Protein AF-A0AAQ3UV92-F1 (afdb_monomer_lite)

Organism: NCBI:txid547442

Structure (mmCIF, N/CA/C/O backbone):
data_AF-A0AAQ3UV92-F1
#
_entry.id   AF-A0AAQ3UV92-F1
#
loop_
_atom_site.group_PDB
_atom_site.id
_atom_site.type_symbol
_atom_site.label_atom_id
_atom_site.label_alt_id
_atom_site.label_comp_id
_atom_site.label_asym_id
_atom_site.label_entity_id
_atom_site.label_seq_id
_atom_site.pdbx_PDB_ins_code
_atom_site.Cartn_x
_atom_site.Cartn_y
_atom_site.Cartn_z
_atom_site.occupancy
_atom_site.B_iso_or_equiv
_atom_site.auth_seq_id
_atom_site.auth_comp_id
_atom_site.auth_asym_id
_atom_site.auth_atom_id
_atom_site.pdbx_PDB_model_num
ATOM 1 N N . MET A 1 1 ? -1.698 12.043 -6.250 1.00 50.97 1 MET A N 1
ATOM 2 C CA . MET A 1 1 ? -2.722 10.976 -6.243 1.00 50.97 1 MET A CA 1
ATOM 3 C C . MET A 1 1 ? -3.017 10.601 -4.800 1.00 50.97 1 MET A C 1
ATOM 5 O O . MET A 1 1 ? -2.068 10.349 -4.068 1.00 50.97 1 MET A O 1
ATOM 9 N N . LEU A 1 2 ? -4.287 10.640 -4.392 1.00 57.59 2 LEU A N 1
ATOM 10 C CA . LEU A 1 2 ? -4.750 10.164 -3.087 1.00 57.59 2 LEU A CA 1
ATOM 11 C C . LEU A 1 2 ? -5.128 8.688 -3.252 1.00 57.59 2 LEU A C 1
ATOM 13 O O . LEU A 1 2 ? -5.963 8.382 -4.099 1.00 57.59 2 LEU A O 1
ATOM 17 N N . ILE A 1 3 ? -4.496 7.783 -2.506 1.00 70.75 3 ILE A N 1
ATOM 18 C CA . ILE A 1 3 ? -4.897 6.368 -2.480 1.00 70.75 3 ILE A CA 1
ATOM 19 C C . ILE A 1 3 ? -5.660 6.127 -1.191 1.00 70.75 3 ILE A C 1
ATOM 21 O O . ILE A 1 3 ? -5.178 6.476 -0.114 1.00 70.75 3 ILE A O 1
ATOM 25 N N . ALA A 1 4 ? -6.848 5.547 -1.322 1.00 75.19 4 ALA A N 1
ATOM 26 C CA . ALA A 1 4 ? -7.747 5.284 -0.217 1.00 75.19 4 ALA A CA 1
ATOM 27 C C . ALA A 1 4 ? -7.966 3.777 -0.051 1.00 75.19 4 ALA A C 1
ATOM 29 O O . ALA A 1 4 ? -8.034 3.038 -1.035 1.00 75.19 4 ALA A O 1
ATOM 30 N N . ARG A 1 5 ? -8.072 3.315 1.193 1.00 76.88 5 ARG A N 1
ATOM 31 C CA . ARG A 1 5 ? -8.326 1.912 1.514 1.00 76.88 5 ARG A CA 1
ATOM 32 C C . ARG A 1 5 ? -9.240 1.787 2.715 1.00 76.88 5 ARG A C 1
ATOM 34 O O . ARG A 1 5 ? -9.032 2.456 3.721 1.00 76.88 5 ARG A O 1
ATOM 41 N N . THR A 1 6 ? -10.209 0.886 2.629 1.00 74.50 6 THR A N 1
ATOM 42 C CA . THR A 1 6 ? -11.030 0.503 3.772 1.00 74.50 6 THR A CA 1
ATOM 43 C C . THR A 1 6 ? -10.419 -0.701 4.488 1.00 74.50 6 THR A C 1
ATOM 45 O O . THR A 1 6 ? -10.015 -1.679 3.860 1.00 74.50 6 THR A O 1
ATOM 48 N N . THR A 1 7 ? -10.317 -0.632 5.813 1.00 71.31 7 THR A N 1
ATOM 49 C CA . THR A 1 7 ? -9.932 -1.768 6.662 1.00 71.31 7 THR A CA 1
ATOM 50 C C . THR A 1 7 ? -10.693 -1.687 7.980 1.00 71.31 7 THR A C 1
ATOM 52 O O . THR A 1 7 ? -10.809 -0.607 8.559 1.00 71.31 7 THR A O 1
ATOM 55 N N . ASN A 1 8 ? -11.274 -2.803 8.430 1.00 69.69 8 ASN A N 1
ATOM 56 C CA . ASN A 1 8 ? -12.077 -2.881 9.661 1.00 69.69 8 ASN A CA 1
ATOM 57 C C . ASN A 1 8 ? -13.146 -1.770 9.788 1.00 69.69 8 ASN A C 1
ATOM 59 O O . ASN A 1 8 ? -13.290 -1.155 10.843 1.00 69.69 8 ASN A O 1
ATOM 63 N N . GLY A 1 9 ? -13.854 -1.467 8.694 1.00 71.31 9 GLY A N 1
ATOM 64 C CA . GLY A 1 9 ? -14.919 -0.452 8.664 1.00 71.31 9 GLY A CA 1
ATOM 65 C C . GLY A 1 9 ? -14.446 1.007 8.678 1.00 71.31 9 GLY A C 1
ATOM 66 O O . GLY A 1 9 ? -15.276 1.906 8.738 1.00 71.31 9 GLY A O 1
ATOM 67 N N . ARG A 1 10 ? -13.136 1.264 8.600 1.00 77.94 10 ARG A N 1
ATOM 68 C CA . ARG A 1 10 ? -12.547 2.612 8.569 1.00 77.94 10 ARG A CA 1
ATOM 69 C C . ARG A 1 10 ? -11.877 2.885 7.236 1.00 77.94 10 ARG A C 1
ATOM 71 O O . ARG A 1 10 ? -11.305 1.973 6.639 1.00 77.94 10 ARG A O 1
ATOM 78 N N . LEU A 1 11 ? -11.926 4.137 6.789 1.00 86.25 11 LEU A N 1
ATOM 79 C CA . LEU A 1 11 ? -11.273 4.584 5.564 1.00 86.25 11 LEU A CA 1
ATOM 80 C C . LEU A 1 11 ? -9.924 5.217 5.907 1.00 86.25 11 LEU A C 1
ATOM 82 O O . LEU A 1 11 ? -9.843 6.091 6.757 1.00 86.25 11 LEU A O 1
ATOM 86 N N . TYR A 1 12 ? -8.869 4.797 5.228 1.00 87.69 12 TYR A N 1
ATOM 87 C CA . TYR A 1 12 ? -7.531 5.359 5.361 1.00 87.69 12 TYR A CA 1
ATOM 88 C C . TYR A 1 12 ? -7.115 5.958 4.028 1.00 87.69 12 TYR A C 1
ATOM 90 O O . TYR A 1 12 ? -7.346 5.347 2.985 1.00 87.69 12 TYR A O 1
ATOM 98 N N . THR A 1 13 ? -6.491 7.129 4.049 1.00 88.38 13 THR A N 1
ATOM 99 C CA . THR A 1 13 ? -5.980 7.810 2.857 1.00 88.38 13 THR A CA 1
ATOM 100 C C . THR A 1 13 ? -4.505 8.123 3.028 1.00 88.38 13 THR A C 1
ATOM 102 O O . THR A 1 13 ? -4.055 8.438 4.124 1.00 88.38 13 THR A O 1
ATOM 105 N N . VAL A 1 14 ? -3.740 8.050 1.940 1.00 84.75 14 VAL A N 1
ATOM 106 C CA . VAL A 1 14 ? -2.357 8.539 1.897 1.00 84.75 14 VAL A CA 1
ATOM 107 C C . VAL A 1 14 ? -2.236 9.664 0.878 1.00 84.75 14 VAL A C 1
ATOM 109 O O . VAL A 1 14 ? -2.671 9.536 -0.271 1.00 84.75 14 VAL A O 1
ATOM 112 N N . THR A 1 15 ? -1.650 10.782 1.300 1.00 80.94 15 THR A N 1
ATOM 113 C CA . THR A 1 15 ? -1.414 11.947 0.441 1.00 80.94 15 THR A CA 1
ATOM 114 C C . THR A 1 15 ? -0.121 11.811 -0.367 1.00 80.94 15 THR A C 1
ATOM 116 O O . THR A 1 15 ? 0.740 10.961 -0.111 1.00 80.94 15 THR A O 1
ATOM 119 N N . LEU A 1 16 ? 0.072 12.711 -1.337 1.00 71.69 16 LEU A N 1
ATOM 120 C CA . LEU A 1 16 ? 1.323 12.796 -2.099 1.00 71.69 16 LEU A CA 1
ATOM 121 C C . LEU A 1 16 ? 2.521 13.205 -1.225 1.00 71.69 16 LEU A C 1
ATOM 123 O O . LEU A 1 16 ? 3.667 12.981 -1.605 1.00 71.69 16 LEU A O 1
ATOM 127 N N . GLN A 1 17 ? 2.294 13.770 -0.047 1.00 76.44 17 GLN A N 1
ATOM 128 C CA . GLN A 1 17 ? 3.349 14.110 0.901 1.00 76.44 17 GLN A CA 1
ATOM 129 C C . GLN A 1 17 ? 3.671 12.938 1.841 1.00 76.44 17 GLN A C 1
ATOM 131 O O . GLN A 1 17 ? 4.719 12.945 2.480 1.00 76.44 17 GLN A O 1
ATOM 136 N N . GLY A 1 18 ? 2.847 11.882 1.842 1.00 77.50 18 GLY A N 1
ATOM 137 C CA . GLY A 1 18 ? 2.989 10.734 2.740 1.00 77.50 18 GLY A CA 1
ATOM 138 C C . GLY A 1 18 ? 2.282 10.916 4.077 1.00 77.50 18 GLY A C 1
ATOM 139 O O . GLY A 1 18 ? 2.552 10.157 5.002 1.00 77.50 18 GLY A O 1
ATOM 140 N N . VAL A 1 19 ? 1.386 11.902 4.168 1.00 85.00 19 VAL A N 1
ATOM 141 C CA . VAL A 1 19 ? 0.488 12.033 5.313 1.00 85.00 19 VAL A CA 1
ATOM 142 C C . VAL A 1 19 ? -0.555 10.934 5.206 1.00 85.00 19 VAL A C 1
ATOM 144 O O . VAL A 1 19 ? -1.199 10.807 4.160 1.00 85.00 19 VAL A O 1
ATOM 147 N N . VAL A 1 20 ? -0.700 10.145 6.264 1.00 87.25 20 VAL A N 1
ATOM 148 C CA . VAL A 1 20 ? -1.737 9.125 6.363 1.00 87.25 20 VAL A CA 1
ATOM 149 C C . VAL A 1 20 ? -2.825 9.617 7.294 1.00 87.25 20 VAL A C 1
ATOM 151 O O . VAL A 1 20 ? -2.571 9.938 8.457 1.00 87.25 20 VAL A O 1
ATOM 154 N N . GLU A 1 21 ? -4.039 9.658 6.767 1.00 89.25 21 GLU A N 1
ATOM 155 C CA . GLU A 1 21 ? -5.226 10.092 7.486 1.00 89.25 21 GLU A CA 1
ATOM 156 C C . GLU A 1 21 ? -6.173 8.906 7.642 1.00 89.25 21 GLU A C 1
ATOM 158 O O . GLU A 1 21 ? -6.373 8.116 6.716 1.00 89.25 21 GLU A O 1
ATOM 163 N N . LYS A 1 22 ? -6.783 8.795 8.813 1.00 89.25 22 LYS A N 1
ATOM 164 C CA . LYS A 1 22 ? -7.889 7.885 9.085 1.00 89.25 22 LYS A CA 1
ATOM 165 C C . LYS A 1 22 ? -9.163 8.696 9.153 1.00 89.25 22 LYS A C 1
ATOM 167 O O . LYS A 1 22 ? -9.237 9.691 9.864 1.00 89.25 22 LYS A O 1
ATOM 172 N N . TRP A 1 23 ? -10.155 8.242 8.416 1.00 87.19 23 TRP A N 1
ATOM 173 C CA . TRP A 1 23 ? -11.446 8.872 8.262 1.00 87.19 23 TRP A CA 1
ATOM 174 C C . TRP A 1 23 ? -12.506 8.023 8.950 1.00 87.19 23 TRP A C 1
ATOM 176 O O . TRP A 1 23 ? -12.632 6.821 8.685 1.00 87.19 23 TRP A O 1
ATOM 186 N N . ASP A 1 24 ? -13.280 8.672 9.809 1.00 84.75 24 ASP A N 1
ATOM 187 C CA . ASP A 1 24 ? -14.545 8.152 10.303 1.00 84.75 24 ASP A CA 1
ATOM 188 C C . ASP A 1 24 ? -15.669 8.816 9.511 1.00 84.75 24 ASP A C 1
ATOM 190 O O . ASP A 1 24 ? -15.894 10.023 9.609 1.00 84.75 24 ASP A O 1
ATOM 194 N N . LEU A 1 25 ? -16.340 8.019 8.682 1.00 83.06 25 LEU A N 1
ATOM 195 C CA . LEU A 1 25 ? -17.437 8.474 7.831 1.00 83.06 25 LEU A CA 1
ATOM 196 C C . LEU A 1 25 ? -18.812 8.293 8.492 1.00 83.06 25 LEU A C 1
ATOM 198 O O . LEU A 1 25 ? -19.798 8.784 7.953 1.00 83.06 25 LEU A O 1
ATOM 202 N N . GLY A 1 26 ? -18.891 7.560 9.609 1.00 78.12 26 GLY A N 1
ATOM 203 C CA . GLY A 1 26 ? -20.149 7.150 10.243 1.00 78.12 26 GLY A CA 1
ATOM 204 C C . GLY A 1 26 ? -20.571 8.010 11.434 1.00 78.12 26 GLY A C 1
ATOM 205 O O . GLY A 1 26 ? -21.606 7.741 12.040 1.00 78.12 26 GLY A O 1
ATOM 206 N N . GLY A 1 27 ? -19.778 9.020 11.796 1.00 74.31 27 GLY A N 1
ATOM 207 C CA . GLY A 1 27 ? -20.057 9.893 12.930 1.00 74.31 27 GLY A CA 1
ATOM 208 C C . GLY A 1 27 ? -21.354 10.694 12.768 1.00 74.31 27 GLY A C 1
ATOM 209 O O . GLY A 1 27 ? -21.652 11.218 11.697 1.00 74.31 27 GLY A O 1
ATOM 210 N N . LEU A 1 28 ? -22.094 10.863 13.870 1.00 76.94 28 LEU A N 1
ATOM 211 C CA . LEU A 1 28 ? -23.327 11.671 13.926 1.00 76.94 28 LEU A CA 1
ATOM 212 C C . LEU A 1 28 ? -23.114 13.135 13.496 1.00 76.94 28 LEU A C 1
ATOM 214 O O . LEU A 1 28 ? -24.050 13.791 13.054 1.00 76.94 28 LEU A O 1
ATOM 218 N N . ASN A 1 29 ? -21.875 13.625 13.595 1.00 84.19 29 ASN A N 1
ATOM 219 C CA . ASN A 1 29 ? -21.475 14.987 13.238 1.00 84.19 29 ASN A CA 1
ATOM 220 C C . ASN A 1 29 ? -20.877 15.089 11.819 1.00 84.19 29 ASN A C 1
ATOM 222 O O . ASN A 1 29 ? -20.228 16.083 11.495 1.00 84.19 29 ASN A O 1
ATOM 226 N N . GLY A 1 30 ? -21.070 14.068 10.979 1.00 80.94 30 GLY A N 1
ATOM 227 C CA . GLY A 1 30 ? -20.490 13.984 9.641 1.00 80.94 30 GLY A CA 1
ATOM 228 C C . GLY A 1 30 ? -19.057 13.430 9.623 1.00 80.94 30 GLY A C 1
ATOM 229 O O . GLY A 1 30 ? -18.539 12.998 10.656 1.00 80.94 30 GLY A O 1
ATOM 230 N N . PRO A 1 31 ? -18.411 13.407 8.440 1.00 84.75 31 PRO A N 1
ATOM 231 C CA . PRO A 1 31 ? -17.081 12.833 8.277 1.00 84.75 31 PRO A CA 1
ATOM 232 C C . PRO A 1 31 ? -16.025 13.574 9.102 1.00 84.75 31 PRO A C 1
ATOM 234 O O . PRO A 1 31 ? -15.867 14.788 8.977 1.00 84.75 31 PRO A O 1
ATOM 237 N N . THR A 1 32 ? -15.249 12.836 9.890 1.00 87.88 32 THR A N 1
ATOM 238 C CA . THR A 1 32 ? -14.099 13.367 10.635 1.00 87.88 32 THR A CA 1
ATOM 239 C C . THR A 1 32 ? -12.820 12.659 10.211 1.00 87.88 32 THR A C 1
ATOM 241 O O . THR A 1 32 ? -12.862 11.548 9.676 1.00 87.88 32 THR A O 1
ATOM 244 N N .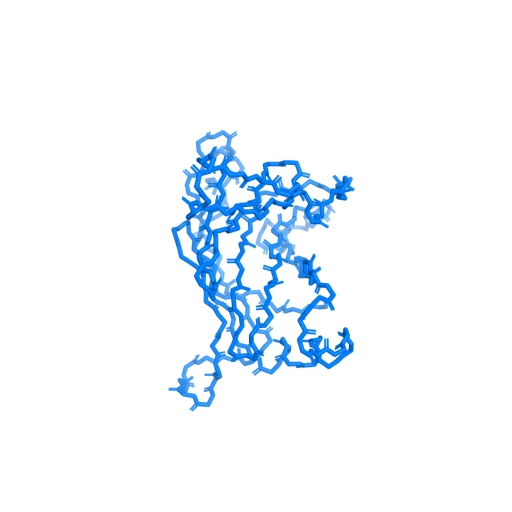 LYS A 1 33 ? -11.670 13.310 10.418 1.00 87.81 33 LYS A N 1
ATOM 245 C CA . LYS A 1 33 ? -10.365 12.724 10.110 1.00 87.81 33 LYS A CA 1
ATOM 246 C C . LYS A 1 33 ? -9.344 12.945 11.218 1.00 87.81 33 LYS A C 1
ATOM 248 O O . LYS A 1 33 ? -9.337 13.984 11.871 1.00 87.81 33 LYS A O 1
ATOM 253 N N . GLU A 1 34 ? -8.451 11.980 11.353 1.00 89.25 34 GLU A N 1
ATOM 254 C CA . GLU A 1 34 ? -7.319 11.951 12.274 1.00 89.25 34 GLU A CA 1
ATOM 255 C C . GLU A 1 34 ? -6.037 11.722 11.462 1.00 89.25 34 GLU A C 1
ATOM 257 O O . GLU A 1 34 ? -5.985 10.824 10.620 1.00 89.25 34 GLU A O 1
ATOM 26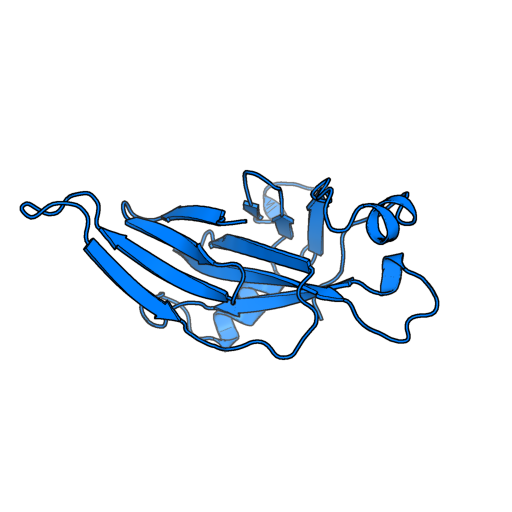2 N N . VAL A 1 35 ? -4.998 12.529 11.692 1.00 87.94 35 VAL A N 1
ATOM 263 C CA . VAL A 1 35 ? -3.679 12.311 11.080 1.00 87.94 35 VAL A CA 1
ATOM 264 C C . VAL A 1 35 ? -2.916 11.307 11.935 1.00 87.94 35 VAL A C 1
ATOM 266 O O . VAL A 1 35 ? -2.589 11.601 13.079 1.00 87.94 35 VAL A O 1
ATOM 269 N N . ILE A 1 36 ? -2.623 10.134 11.375 1.00 85.12 36 ILE A N 1
ATOM 270 C CA . ILE A 1 36 ? -1.929 9.051 12.094 1.00 85.12 36 ILE A CA 1
ATOM 271 C C . ILE A 1 36 ? -0.427 9.085 11.823 1.00 85.12 36 ILE A C 1
ATOM 273 O O . ILE A 1 36 ? 0.383 8.791 12.699 1.00 85.12 36 ILE A O 1
ATOM 277 N N . LEU A 1 37 ? -0.038 9.460 10.605 1.00 81.50 37 LEU A N 1
ATOM 278 C CA . LEU A 1 37 ? 1.361 9.537 10.214 1.00 81.50 37 LEU A CA 1
ATOM 279 C C . LEU A 1 37 ? 1.598 10.808 9.411 1.00 81.50 37 LEU A C 1
ATOM 281 O O . LEU A 1 37 ? 1.009 10.984 8.351 1.00 81.50 37 LEU A O 1
ATOM 285 N N . ASP A 1 38 ? 2.511 11.651 9.881 1.00 81.25 38 ASP A N 1
ATOM 286 C CA . ASP A 1 38 ? 3.027 12.799 9.134 1.00 81.25 38 ASP A CA 1
ATOM 287 C C . ASP A 1 38 ? 4.557 12.780 9.183 1.00 81.25 38 ASP A C 1
ATOM 289 O O . ASP A 1 38 ? 5.207 13.445 9.990 1.00 81.25 38 ASP A O 1
ATOM 293 N N . LYS A 1 39 ? 5.149 11.915 8.354 1.00 70.31 39 LYS A N 1
ATOM 294 C CA . LYS A 1 39 ? 6.600 11.862 8.173 1.00 70.31 39 LYS A CA 1
ATOM 295 C C . LYS A 1 39 ? 6.948 12.371 6.788 1.00 70.31 39 LYS A C 1
ATOM 297 O O . LYS A 1 39 ? 6.664 11.725 5.778 1.00 70.31 39 LYS A O 1
ATOM 302 N N . ARG A 1 40 ? 7.631 13.515 6.743 1.00 65.44 40 ARG A N 1
ATOM 303 C CA . ARG A 1 40 ? 8.229 14.015 5.504 1.00 65.44 40 ARG A CA 1
ATOM 304 C C . ARG A 1 40 ? 9.275 13.019 5.011 1.00 65.44 40 ARG A C 1
ATOM 306 O O . ARG A 1 40 ? 10.214 12.677 5.726 1.00 65.44 40 ARG A O 1
ATOM 313 N N . HIS A 1 41 ? 9.116 12.567 3.772 1.00 66.88 41 HIS A N 1
ATOM 314 C CA . HIS A 1 41 ? 10.109 11.742 3.098 1.00 66.88 41 HIS A CA 1
ATOM 315 C C . HIS A 1 41 ? 11.003 12.629 2.232 1.00 66.88 41 HIS A C 1
ATOM 317 O O . HIS A 1 41 ? 10.518 13.273 1.308 1.00 66.88 41 HIS A O 1
ATOM 323 N N . ASN A 1 42 ? 12.312 12.610 2.491 1.00 67.94 42 ASN A N 1
ATOM 324 C CA . ASN A 1 42 ? 13.302 13.338 1.684 1.00 67.94 42 ASN A CA 1
ATOM 325 C C . ASN A 1 42 ? 13.687 12.597 0.390 1.00 67.94 42 ASN A C 1
ATOM 327 O O . ASN A 1 42 ? 14.471 13.101 -0.409 1.00 67.94 42 ASN A O 1
ATOM 331 N N . ALA A 1 43 ? 13.179 11.379 0.194 1.00 73.62 43 ALA A N 1
ATOM 332 C CA . ALA A 1 43 ? 13.485 10.565 -0.971 1.00 73.62 43 ALA A CA 1
ATOM 333 C C . ALA A 1 43 ? 12.563 10.915 -2.157 1.00 73.62 43 ALA A C 1
ATOM 335 O O . ALA A 1 43 ? 11.412 11.297 -1.939 1.00 73.62 43 ALA A O 1
ATOM 336 N N . PRO A 1 44 ? 13.017 10.739 -3.411 1.00 78.50 44 PRO A N 1
ATOM 337 C CA . PRO A 1 44 ? 12.187 10.946 -4.597 1.00 78.50 44 PRO A CA 1
ATOM 338 C C . PRO A 1 44 ? 11.138 9.827 -4.718 1.00 78.50 44 PRO A C 1
ATOM 340 O O . PRO A 1 44 ? 11.361 8.785 -5.340 1.00 78.50 44 PRO A O 1
ATOM 343 N N . ILE A 1 45 ? 9.991 10.027 -4.067 1.00 80.06 45 ILE A N 1
ATOM 344 C CA . ILE A 1 45 ? 8.873 9.080 -4.071 1.00 80.06 45 ILE A CA 1
ATOM 345 C C . ILE A 1 45 ? 8.149 9.141 -5.417 1.00 80.06 45 ILE A C 1
ATOM 347 O O . ILE A 1 45 ? 7.682 10.196 -5.833 1.00 80.06 45 ILE A O 1
ATOM 351 N N . LEU A 1 46 ? 8.013 7.988 -6.068 1.00 78.25 46 LEU A N 1
ATOM 352 C CA . LEU A 1 46 ? 7.257 7.830 -7.307 1.00 78.25 46 LEU A CA 1
ATOM 353 C C . LEU A 1 46 ? 5.777 7.571 -7.024 1.00 78.25 46 LEU A C 1
ATOM 355 O O . LEU A 1 46 ? 4.910 8.170 -7.648 1.00 78.25 46 LEU A O 1
ATOM 359 N N . THR A 1 47 ? 5.476 6.667 -6.089 1.00 80.19 47 THR A N 1
ATOM 360 C CA . THR A 1 47 ? 4.099 6.280 -5.738 1.00 80.19 47 THR A CA 1
ATOM 361 C C . THR A 1 47 ? 4.028 5.833 -4.284 1.00 80.19 47 THR A C 1
ATOM 363 O O . THR A 1 47 ? 4.995 5.251 -3.793 1.00 80.19 47 THR A O 1
ATOM 366 N N . ARG A 1 48 ? 2.878 5.998 -3.625 1.00 84.62 48 ARG A N 1
ATOM 367 C CA . ARG A 1 48 ? 2.596 5.410 -2.304 1.00 84.62 48 ARG A CA 1
ATOM 368 C C . ARG A 1 48 ? 1.306 4.625 -2.352 1.00 84.62 48 ARG A C 1
ATOM 370 O O . ARG A 1 48 ? 0.375 5.083 -2.993 1.00 84.62 48 ARG A O 1
ATOM 377 N N . HIS A 1 49 ? 1.252 3.507 -1.643 1.00 87.06 49 HIS A N 1
ATOM 378 C CA . HIS A 1 49 ? 0.094 2.621 -1.598 1.00 87.06 49 HIS A CA 1
ATOM 379 C C . HIS A 1 49 ? -0.182 2.178 -0.172 1.00 87.06 49 HIS A C 1
ATOM 381 O O . HIS A 1 49 ? 0.750 1.976 0.606 1.00 87.06 49 HIS A O 1
ATOM 387 N N . LEU A 1 50 ? -1.461 1.994 0.145 1.00 89.06 50 LEU A N 1
ATOM 388 C CA . LEU A 1 50 ? -1.906 1.400 1.401 1.00 89.06 50 LEU A CA 1
ATOM 389 C C . LEU A 1 50 ? -2.206 -0.086 1.189 1.00 89.06 50 LEU A C 1
ATOM 391 O O . LEU A 1 50 ? -2.975 -0.457 0.295 1.00 89.06 50 LEU A O 1
ATOM 395 N N . VAL A 1 51 ? -1.623 -0.940 2.027 1.00 89.44 51 VAL A N 1
ATOM 396 C CA . VAL A 1 51 ? -1.726 -2.400 1.924 1.00 89.44 51 VAL A CA 1
ATOM 397 C C . VAL A 1 51 ? -2.193 -2.971 3.257 1.00 89.44 51 VAL A C 1
ATOM 399 O O . VAL A 1 51 ? -1.454 -2.942 4.236 1.00 89.44 51 VAL A O 1
ATOM 402 N N . SER A 1 52 ? -3.419 -3.495 3.294 1.00 87.75 52 SER A N 1
ATOM 403 C CA . SER A 1 52 ? -3.885 -4.311 4.422 1.00 87.75 52 SER A CA 1
ATOM 404 C C . SER A 1 52 ? -3.193 -5.667 4.385 1.00 87.75 52 SER A C 1
ATOM 406 O O . SER A 1 52 ? -3.054 -6.259 3.308 1.00 87.75 52 SER A O 1
ATOM 408 N N . THR A 1 53 ? -2.804 -6.170 5.549 1.00 86.88 53 THR A N 1
ATOM 409 C CA . THR A 1 53 ? -2.211 -7.498 5.695 1.00 86.88 53 THR A CA 1
ATOM 410 C C . THR A 1 53 ? -3.227 -8.516 6.224 1.00 86.88 53 THR A C 1
ATOM 412 O O . THR A 1 53 ? -4.191 -8.133 6.891 1.00 86.88 53 THR A O 1
ATOM 415 N N . PRO A 1 54 ? -3.017 -9.823 5.973 1.00 87.44 54 PRO A N 1
ATOM 416 C CA . PRO A 1 54 ? -3.843 -10.884 6.554 1.00 87.44 54 PRO A CA 1
ATOM 417 C C . PRO A 1 54 ? -3.866 -10.900 8.090 1.00 87.44 54 PRO A C 1
ATOM 419 O O . PRO A 1 54 ? -4.859 -11.306 8.684 1.00 87.44 54 PRO A O 1
ATOM 422 N N . TRP A 1 55 ? -2.793 -10.442 8.743 1.00 83.94 55 TRP A N 1
ATOM 423 C CA . TRP A 1 55 ? -2.693 -10.362 10.208 1.00 83.94 55 TRP A CA 1
ATOM 424 C C . TRP A 1 55 ? -3.318 -9.089 10.799 1.00 83.94 55 TRP A C 1
ATOM 426 O O . TRP A 1 55 ? -3.362 -8.921 12.016 1.00 83.94 55 TRP A O 1
ATOM 436 N N . GLY A 1 56 ? -3.876 -8.229 9.946 1.00 81.69 56 GLY A N 1
ATOM 437 C CA . GLY A 1 56 ? -4.675 -7.080 10.347 1.00 81.69 56 GLY A CA 1
ATOM 438 C C . GLY A 1 56 ? -3.930 -5.752 10.335 1.00 81.69 56 GLY A C 1
ATOM 439 O O . GLY A 1 56 ? -4.602 -4.743 10.506 1.00 81.69 56 GLY A O 1
ATOM 440 N N . ASP A 1 57 ? -2.618 -5.732 10.088 1.00 84.12 57 ASP A N 1
ATOM 441 C CA . ASP A 1 57 ? -1.814 -4.508 9.987 1.00 84.12 57 ASP A CA 1
ATOM 442 C C . ASP A 1 57 ? -2.150 -3.705 8.719 1.00 84.12 57 ASP A C 1
ATOM 444 O O . ASP A 1 57 ? -2.538 -4.253 7.680 1.00 84.12 57 ASP A O 1
ATOM 448 N N . LEU A 1 58 ? -1.931 -2.388 8.775 1.00 86.81 58 LEU A N 1
ATOM 449 C CA . LEU A 1 58 ? -1.926 -1.517 7.602 1.00 86.81 58 LEU A CA 1
ATOM 450 C C . LEU A 1 58 ? -0.512 -1.002 7.324 1.00 86.81 58 LEU A C 1
ATOM 452 O O . LEU A 1 58 ? 0.106 -0.331 8.152 1.00 86.81 58 LEU A O 1
ATOM 456 N N . LEU A 1 59 ? -0.025 -1.286 6.119 1.00 88.31 59 LEU A N 1
ATOM 457 C CA . LEU A 1 59 ? 1.307 -0.910 5.664 1.00 88.31 59 LEU A CA 1
ATOM 458 C C . LEU A 1 59 ? 1.240 0.186 4.602 1.00 88.31 59 LEU A C 1
ATOM 460 O O . LEU A 1 59 ? 0.357 0.188 3.741 1.00 88.31 59 LEU A O 1
ATOM 464 N N . GLN A 1 60 ? 2.235 1.068 4.614 1.00 88.62 60 GLN A N 1
ATOM 465 C CA . GLN A 1 60 ? 2.540 1.966 3.511 1.00 88.62 60 GLN A CA 1
ATOM 466 C C . GLN A 1 60 ? 3.651 1.351 2.663 1.00 88.62 60 GLN A C 1
ATOM 468 O O . GLN A 1 60 ? 4.758 1.133 3.155 1.00 88.62 60 GLN A O 1
ATOM 473 N N . ALA A 1 61 ? 3.377 1.130 1.380 1.00 88.44 61 ALA A N 1
ATOM 474 C CA . ALA A 1 61 ? 4.375 0.748 0.391 1.00 88.44 61 ALA A CA 1
ATOM 475 C C . ALA A 1 61 ? 4.707 1.944 -0.509 1.00 88.44 61 ALA A C 1
ATOM 477 O O . ALA A 1 61 ? 3.870 2.406 -1.287 1.00 88.44 61 ALA A O 1
ATOM 478 N N . SER A 1 62 ? 5.938 2.440 -0.416 1.00 86.12 62 SER A N 1
ATOM 479 C CA . SER A 1 62 ? 6.429 3.586 -1.182 1.00 86.12 62 SER A CA 1
ATOM 480 C C . SER A 1 62 ? 7.418 3.128 -2.246 1.00 86.12 62 SER A C 1
ATOM 482 O O . SER A 1 62 ? 8.465 2.578 -1.916 1.00 86.12 62 SER A O 1
ATOM 484 N N . ALA A 1 63 ? 7.121 3.387 -3.517 1.00 83.00 63 ALA A N 1
ATOM 485 C CA . ALA A 1 63 ? 8.088 3.237 -4.598 1.00 83.00 63 ALA A CA 1
ATOM 486 C C . ALA A 1 63 ? 8.996 4.470 -4.622 1.00 83.00 63 ALA A C 1
ATOM 488 O O . ALA A 1 63 ? 8.512 5.599 -4.711 1.00 83.00 63 ALA A O 1
ATOM 489 N N . VAL A 1 64 ? 10.302 4.257 -4.543 1.00 82.31 64 VAL A N 1
ATOM 490 C CA . VAL A 1 64 ? 11.320 5.301 -4.421 1.00 82.31 64 VAL A CA 1
ATOM 491 C C . VAL A 1 64 ? 12.304 5.184 -5.568 1.00 82.31 64 VAL A C 1
ATOM 493 O O . VAL A 1 64 ? 12.792 4.088 -5.848 1.00 82.31 64 VAL A O 1
ATOM 496 N N . LEU A 1 65 ? 12.625 6.312 -6.201 1.00 78.12 65 LEU A N 1
ATOM 497 C CA . LEU A 1 65 ? 13.666 6.369 -7.214 1.00 78.12 65 LEU A CA 1
ATOM 498 C C . LEU A 1 65 ? 15.055 6.346 -6.552 1.00 78.12 65 LEU A C 1
ATOM 500 O O . LEU A 1 65 ? 15.434 7.239 -5.800 1.00 78.12 65 LEU A O 1
ATOM 504 N N . GLN A 1 66 ? 15.844 5.326 -6.851 1.00 77.44 66 GLN A N 1
ATOM 505 C CA . GLN A 1 66 ? 17.244 5.242 -6.477 1.00 77.44 66 GLN A CA 1
ATOM 506 C C . GLN A 1 66 ? 18.107 5.896 -7.564 1.00 77.44 66 GLN A C 1
ATOM 508 O O . GLN A 1 66 ? 18.209 5.408 -8.689 1.00 77.44 66 GLN A O 1
ATOM 513 N N . ILE A 1 67 ? 18.726 7.024 -7.216 1.00 73.19 67 ILE A N 1
ATOM 514 C CA . ILE A 1 67 ? 19.618 7.774 -8.106 1.00 73.19 67 ILE A CA 1
ATOM 515 C C . ILE A 1 67 ? 20.969 7.042 -8.201 1.00 73.19 67 ILE A C 1
ATOM 517 O O . ILE A 1 67 ? 21.449 6.490 -7.213 1.00 73.19 67 ILE A O 1
ATOM 521 N N . GLY A 1 68 ? 21.581 7.034 -9.390 1.00 69.75 68 GLY A N 1
ATOM 522 C CA . GLY A 1 68 ? 22.916 6.457 -9.616 1.00 69.75 68 GLY A CA 1
ATOM 523 C C . GLY A 1 68 ? 22.936 4.993 -10.074 1.00 69.75 68 GLY A C 1
ATOM 524 O O . GLY A 1 68 ? 24.011 4.420 -10.238 1.00 69.75 68 GLY A O 1
ATOM 525 N N . CYS A 1 69 ? 21.778 4.376 -10.318 1.00 66.69 69 CYS A N 1
ATOM 526 C CA . CYS A 1 69 ? 21.702 3.037 -10.904 1.00 66.69 69 CYS A CA 1
ATOM 527 C C . CYS A 1 69 ? 22.030 3.057 -12.405 1.00 66.69 69 CYS A C 1
ATOM 529 O O . CYS A 1 69 ? 21.606 3.952 -13.135 1.00 66.69 69 CYS A O 1
ATOM 531 N N . ARG A 1 70 ? 22.745 2.028 -12.886 1.00 63.00 70 ARG A N 1
ATOM 532 C CA . ARG A 1 70 ? 23.093 1.884 -14.314 1.00 63.00 70 ARG A CA 1
ATOM 533 C C . ARG A 1 70 ? 21.875 1.576 -15.186 1.00 63.00 70 ARG A C 1
ATOM 535 O O . ARG A 1 70 ? 21.859 1.941 -16.358 1.00 63.00 70 ARG A O 1
ATOM 542 N N . ARG A 1 71 ? 20.869 0.888 -14.634 1.00 61.50 71 ARG A N 1
ATOM 543 C CA . ARG A 1 71 ? 19.621 0.541 -15.325 1.00 61.50 71 ARG A CA 1
ATOM 544 C C . ARG A 1 71 ? 18.421 1.136 -14.605 1.00 61.50 71 ARG A C 1
ATOM 546 O O . ARG A 1 71 ? 18.322 1.075 -13.385 1.00 61.50 71 ARG A O 1
ATOM 553 N N . LEU A 1 72 ? 17.460 1.622 -15.383 1.00 57.12 72 LEU A N 1
ATOM 554 C CA . LEU A 1 72 ? 16.223 2.209 -14.866 1.00 57.12 72 LEU A CA 1
ATOM 555 C C . LEU A 1 72 ? 15.352 1.169 -14.130 1.00 57.12 72 LEU A C 1
ATOM 557 O O . LEU A 1 72 ? 14.733 1.481 -13.127 1.00 57.12 72 LEU A O 1
ATOM 561 N N . ALA A 1 73 ? 15.373 -0.100 -14.551 1.00 58.00 73 ALA A N 1
ATOM 562 C CA . ALA A 1 73 ? 14.700 -1.191 -13.831 1.00 58.00 73 ALA A CA 1
ATOM 563 C C . ALA A 1 73 ? 15.307 -1.484 -12.441 1.00 58.00 73 ALA A C 1
ATOM 565 O O . ALA A 1 73 ? 14.665 -2.099 -11.597 1.00 58.00 73 ALA A O 1
ATOM 566 N N . GLU A 1 74 ? 16.546 -1.052 -12.197 1.00 66.06 74 GLU A N 1
ATOM 567 C CA . GLU A 1 74 ? 17.220 -1.157 -10.895 1.00 66.06 74 GLU A CA 1
ATOM 568 C C . GLU A 1 74 ? 17.040 0.123 -10.070 1.00 66.06 74 GLU A C 1
ATOM 570 O O . GLU A 1 74 ? 17.363 0.147 -8.886 1.00 66.06 74 GLU A O 1
ATOM 575 N N . SER A 1 75 ? 16.514 1.189 -10.681 1.00 74.00 75 SER A N 1
ATOM 576 C CA . SER A 1 75 ? 16.379 2.490 -10.043 1.00 74.00 75 SER A CA 1
ATOM 577 C C . SER A 1 75 ? 15.092 2.631 -9.240 1.00 74.00 75 SER A C 1
ATOM 579 O O . SER A 1 75 ? 14.818 3.734 -8.795 1.00 74.00 75 SER A O 1
ATOM 581 N N . VAL A 1 76 ? 14.271 1.592 -9.052 1.00 76.94 76 VAL A N 1
ATOM 582 C CA . VAL A 1 76 ? 13.120 1.670 -8.134 1.00 76.94 76 VAL A CA 1
ATOM 583 C C . VAL A 1 76 ? 13.248 0.631 -7.046 1.00 76.94 76 VAL A C 1
ATOM 585 O O . VAL A 1 76 ? 13.368 -0.567 -7.295 1.00 76.94 76 VAL A O 1
ATOM 588 N N . ARG A 1 77 ? 13.167 1.129 -5.818 1.00 82.50 77 ARG A N 1
ATOM 589 C CA . ARG A 1 77 ? 13.091 0.339 -4.598 1.00 82.50 77 ARG A CA 1
ATOM 590 C C . ARG A 1 77 ? 11.744 0.582 -3.942 1.00 82.50 77 ARG A C 1
ATOM 592 O O . ARG A 1 77 ? 11.243 1.702 -3.958 1.00 82.50 77 ARG A O 1
ATOM 599 N N . PHE A 1 78 ? 11.192 -0.446 -3.317 1.00 85.00 78 PHE A N 1
ATOM 600 C CA . PHE A 1 78 ? 10.058 -0.275 -2.421 1.00 85.00 78 PHE A CA 1
ATOM 601 C C . PHE A 1 78 ? 10.536 -0.145 -0.978 1.00 85.00 78 PHE A C 1
ATOM 603 O O . PHE A 1 78 ? 11.318 -0.964 -0.502 1.00 85.00 78 PHE A O 1
ATOM 610 N N . GLN A 1 79 ? 10.054 0.886 -0.295 1.00 87.00 79 GLN A N 1
ATOM 611 C CA . GLN A 1 79 ? 10.159 1.044 1.150 1.00 87.00 79 GLN A CA 1
ATOM 612 C C . GLN A 1 79 ? 8.811 0.691 1.770 1.00 87.00 79 GLN A C 1
ATOM 614 O O . GLN A 1 79 ? 7.786 1.230 1.351 1.00 87.00 79 GLN A O 1
ATOM 619 N N . ILE A 1 80 ? 8.819 -0.209 2.752 1.00 87.38 80 ILE A N 1
ATOM 620 C CA . ILE A 1 80 ? 7.623 -0.628 3.483 1.00 87.38 80 ILE A CA 1
ATOM 621 C C . ILE A 1 80 ? 7.695 -0.064 4.898 1.00 87.38 80 ILE A C 1
ATOM 623 O O . ILE A 1 80 ? 8.707 -0.221 5.580 1.00 87.38 80 ILE A O 1
ATOM 627 N N . CYS A 1 81 ? 6.630 0.596 5.341 1.00 83.56 81 CYS A N 1
ATOM 628 C CA . CYS A 1 81 ? 6.514 1.121 6.698 1.00 83.56 81 CYS A CA 1
ATOM 629 C C . CYS A 1 81 ? 5.178 0.701 7.307 1.00 83.56 81 CYS A C 1
ATOM 631 O O . CYS A 1 81 ? 4.153 0.760 6.630 1.00 83.56 81 CYS A O 1
ATOM 633 N N . SER A 1 82 ? 5.182 0.323 8.585 1.00 82.31 82 SER A N 1
ATOM 634 C CA . SER A 1 82 ? 3.938 0.223 9.354 1.00 82.31 82 SER A CA 1
ATOM 635 C C . SER A 1 82 ? 3.410 1.626 9.657 1.00 82.31 82 SER A C 1
ATOM 637 O O . SER A 1 82 ? 4.202 2.542 9.895 1.00 82.31 82 SER A O 1
ATOM 639 N N . ILE A 1 83 ? 2.091 1.806 9.581 1.00 77.50 83 ILE A N 1
ATOM 640 C CA . ILE A 1 83 ? 1.441 3.120 9.686 1.00 77.50 83 ILE A CA 1
ATOM 641 C C . ILE A 1 83 ? 0.954 3.420 11.107 1.00 77.50 83 ILE A C 1
ATOM 643 O O . ILE A 1 83 ? 0.890 4.588 11.473 1.00 77.50 83 ILE A O 1
ATOM 647 N N . ASP A 1 84 ? 0.634 2.406 11.910 1.00 63.94 84 ASP A N 1
ATOM 648 C CA . ASP A 1 84 ? 0.002 2.596 13.220 1.00 63.94 84 ASP A CA 1
ATOM 649 C C . ASP A 1 84 ? 0.474 1.527 14.225 1.00 63.94 84 ASP A C 1
ATOM 651 O O . ASP A 1 84 ? 0.760 0.386 13.861 1.00 63.94 84 ASP A O 1
ATOM 655 N N . SER A 1 85 ? 0.563 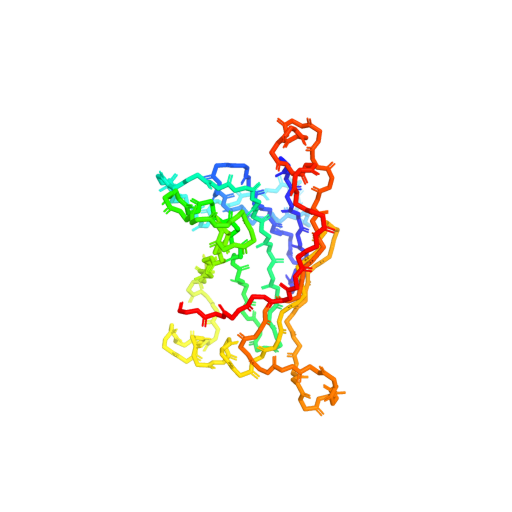1.927 15.490 1.00 49.44 85 SER A N 1
ATOM 656 C CA . SER A 1 85 ? 0.894 1.133 16.675 1.00 49.44 85 SER A CA 1
ATOM 657 C C . SER A 1 85 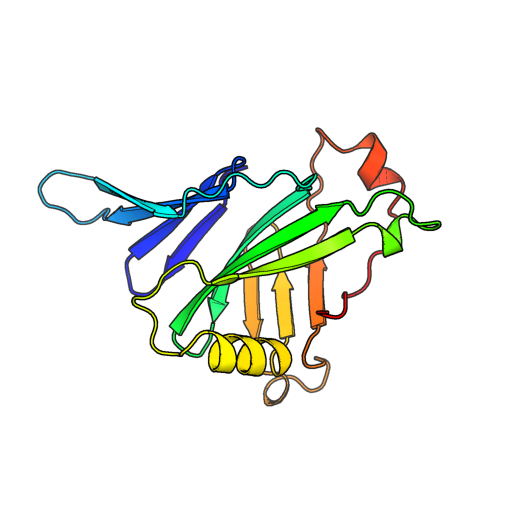? -0.321 0.469 17.338 1.00 49.44 85 SER A C 1
ATOM 659 O O . SER A 1 85 ? -0.150 -0.270 18.299 1.00 49.44 85 SER A O 1
ATOM 661 N N . THR A 1 86 ? -1.550 0.717 16.868 1.00 50.94 86 THR A N 1
ATOM 662 C CA . THR A 1 86 ? -2.752 -0.017 17.327 1.00 50.94 86 THR A CA 1
ATOM 663 C C . THR A 1 86 ? -2.885 -1.416 16.716 1.00 50.94 86 THR A C 1
ATOM 665 O O . THR A 1 86 ? -3.800 -2.170 17.058 1.00 50.94 86 THR A O 1
ATOM 668 N N . PHE A 1 87 ? -1.987 -1.767 15.798 1.00 55.78 87 PHE A N 1
ATOM 669 C CA . PHE A 1 87 ? -1.953 -3.066 15.149 1.00 55.78 87 PHE A CA 1
ATOM 670 C C . PHE A 1 87 ? -1.290 -4.141 16.016 1.00 55.78 87 PHE A C 1
ATOM 672 O O . PHE A 1 87 ? -0.531 -3.854 16.934 1.00 55.78 87 PHE A O 1
ATOM 679 N N . LYS A 1 88 ? -1.661 -5.400 15.758 1.00 60.25 88 LYS A N 1
ATOM 680 C CA . LYS A 1 88 ? -1.518 -6.510 16.714 1.00 60.25 88 LYS A CA 1
ATOM 681 C C . LYS A 1 88 ? -0.087 -7.021 16.883 1.00 60.25 88 LYS A C 1
ATOM 683 O O . LYS A 1 88 ? 0.156 -7.743 17.845 1.00 60.25 88 LYS A O 1
ATOM 688 N N . MET A 1 89 ? 0.802 -6.730 15.934 1.00 63.78 89 MET A N 1
ATOM 689 C CA . MET A 1 89 ? 2.140 -7.316 15.873 1.00 63.78 89 MET A CA 1
ATOM 690 C C . MET A 1 89 ? 3.233 -6.287 16.135 1.00 63.78 89 MET A C 1
ATOM 692 O O . MET A 1 89 ? 3.169 -5.144 15.681 1.00 63.78 89 MET A O 1
ATOM 696 N N . GLU A 1 90 ? 4.275 -6.734 16.834 1.00 73.50 90 GLU A N 1
ATOM 697 C CA . GLU A 1 90 ? 5.465 -5.926 17.073 1.00 73.50 90 GLU A CA 1
ATOM 698 C C . GLU A 1 90 ? 6.217 -5.657 15.754 1.00 73.50 90 GLU A C 1
ATOM 700 O O . GLU A 1 90 ? 6.245 -6.518 14.867 1.00 73.50 90 GLU A O 1
ATOM 705 N N . PRO A 1 91 ? 6.925 -4.518 15.607 1.00 75.19 91 PRO A N 1
ATOM 706 C CA . PRO A 1 91 ? 7.561 -4.128 14.344 1.00 75.19 91 PRO A CA 1
ATOM 707 C C . PRO A 1 91 ? 8.489 -5.190 13.733 1.00 75.19 91 PRO A C 1
ATOM 709 O O . PRO A 1 91 ? 8.552 -5.340 12.510 1.00 75.19 91 PRO A O 1
ATOM 712 N N . GLN A 1 92 ? 9.213 -5.941 14.572 1.00 79.50 92 GLN A N 1
ATOM 713 C CA . GLN A 1 92 ? 10.091 -7.023 14.114 1.00 79.50 92 GLN A CA 1
ATOM 714 C C . GLN A 1 92 ? 9.305 -8.211 13.553 1.00 79.50 92 GLN A C 1
ATOM 716 O O . GLN A 1 92 ? 9.725 -8.830 12.573 1.00 79.50 92 GLN A O 1
ATOM 721 N N . GLU A 1 93 ? 8.172 -8.536 14.166 1.00 82.12 93 GLU A N 1
ATOM 722 C CA . GLU A 1 93 ? 7.313 -9.625 13.726 1.00 82.12 93 GLU A CA 1
ATOM 723 C C . GLU A 1 93 ? 6.595 -9.239 12.435 1.00 82.12 93 GLU A C 1
ATOM 725 O O . GLU A 1 93 ? 6.589 -10.031 11.494 1.00 82.12 93 GLU A O 1
ATOM 730 N N . THR A 1 94 ? 6.107 -7.997 12.327 1.00 80.75 94 THR A N 1
ATOM 731 C CA . THR A 1 94 ? 5.566 -7.450 11.076 1.00 80.75 94 THR A CA 1
ATOM 732 C C . THR A 1 94 ? 6.607 -7.515 9.960 1.00 80.75 94 THR A C 1
ATOM 734 O O . THR A 1 94 ? 6.292 -7.955 8.857 1.00 80.75 94 THR A O 1
ATOM 737 N N . ALA A 1 95 ? 7.867 -7.148 10.223 1.00 83.38 95 ALA A N 1
ATOM 738 C CA . ALA A 1 95 ? 8.933 -7.236 9.224 1.00 83.38 95 ALA A CA 1
ATOM 739 C C . ALA A 1 95 ? 9.163 -8.681 8.741 1.00 83.38 95 ALA A C 1
ATOM 741 O O . ALA A 1 95 ? 9.262 -8.927 7.536 1.00 83.38 95 ALA A O 1
ATOM 742 N N . ARG A 1 96 ? 9.191 -9.656 9.660 1.00 87.06 96 ARG A N 1
ATOM 743 C CA . ARG A 1 96 ? 9.303 -11.085 9.314 1.00 87.06 96 ARG A CA 1
ATOM 744 C C . ARG A 1 96 ? 8.089 -11.572 8.524 1.00 87.06 96 ARG A C 1
ATOM 746 O O . ARG A 1 96 ? 8.265 -12.234 7.503 1.00 87.06 96 ARG A O 1
ATOM 753 N N . ALA A 1 97 ? 6.882 -11.212 8.954 1.00 86.38 97 ALA A N 1
ATOM 754 C CA . ALA A 1 97 ? 5.638 -11.574 8.285 1.00 86.38 97 ALA A CA 1
ATOM 755 C C . ALA A 1 97 ? 5.595 -11.012 6.857 1.00 86.38 97 ALA A C 1
ATOM 757 O O . ALA A 1 97 ? 5.313 -11.746 5.912 1.00 86.38 97 ALA A O 1
ATOM 758 N N . VAL A 1 98 ? 5.983 -9.748 6.667 1.00 88.19 98 VAL A N 1
ATOM 759 C CA . VAL A 1 98 ? 6.100 -9.113 5.346 1.00 88.19 98 VAL A CA 1
ATOM 760 C C . VAL A 1 98 ? 7.035 -9.898 4.421 1.00 88.19 98 VAL A C 1
ATOM 762 O O . VAL A 1 98 ? 6.700 -10.110 3.258 1.00 88.19 98 VAL A O 1
ATOM 765 N N . LEU A 1 99 ? 8.175 -10.386 4.921 1.00 90.75 99 LEU A N 1
ATOM 766 C CA . LEU A 1 99 ? 9.121 -11.178 4.123 1.00 90.75 99 LEU A CA 1
ATOM 767 C C . LEU A 1 99 ? 8.605 -12.578 3.760 1.00 90.75 99 LEU A C 1
ATOM 769 O O . LEU A 1 99 ? 9.068 -13.155 2.778 1.00 90.75 99 LEU A O 1
ATOM 773 N N . GLN A 1 100 ? 7.652 -13.118 4.516 1.00 92.50 100 GLN A N 1
ATOM 774 C CA . GLN A 1 100 ? 7.006 -14.401 4.220 1.00 92.50 100 GLN A CA 1
ATOM 775 C C . GLN A 1 100 ? 5.851 -14.271 3.221 1.00 92.50 100 GLN A C 1
ATOM 777 O O . GLN A 1 100 ? 5.373 -15.282 2.713 1.00 92.50 100 GLN A O 1
ATOM 782 N N . HIS A 1 101 ? 5.425 -13.047 2.907 1.00 93.75 101 HIS A N 1
ATOM 783 C CA . HIS A 1 101 ? 4.287 -12.787 2.034 1.00 93.75 101 HIS A CA 1
ATOM 784 C C . HIS A 1 101 ? 4.707 -12.209 0.682 1.00 93.75 101 HIS A C 1
ATOM 7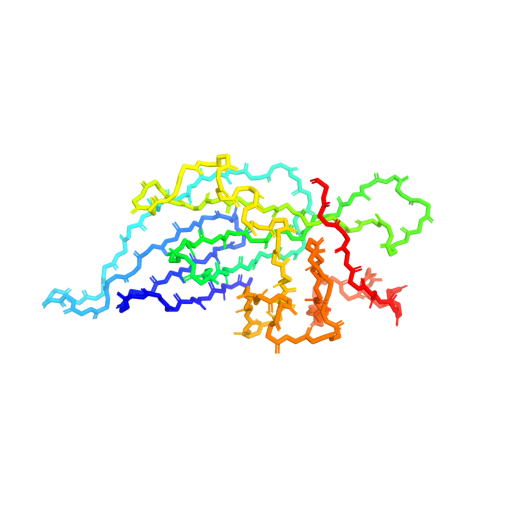86 O O . HIS A 1 101 ? 5.820 -11.710 0.498 1.00 93.75 101 HIS A O 1
ATOM 792 N N . ALA A 1 102 ? 3.807 -12.308 -0.291 1.00 93.62 102 ALA A N 1
ATOM 793 C CA . ALA A 1 102 ? 3.913 -11.612 -1.565 1.00 93.62 102 ALA A CA 1
ATOM 794 C C . ALA A 1 102 ? 2.953 -10.420 -1.566 1.00 93.62 102 ALA A C 1
ATOM 796 O O . ALA A 1 102 ? 1.818 -10.534 -1.107 1.00 93.62 102 ALA A O 1
ATOM 797 N N . MET A 1 103 ? 3.379 -9.281 -2.106 1.00 92.12 103 MET A N 1
ATOM 798 C CA . MET A 1 103 ? 2.503 -8.118 -2.253 1.00 92.12 103 MET A CA 1
ATOM 799 C C . MET A 1 103 ? 2.202 -7.837 -3.715 1.00 92.12 103 MET A C 1
ATOM 801 O O . MET A 1 103 ? 3.096 -7.859 -4.557 1.00 92.12 103 MET A O 1
ATOM 805 N N . PHE A 1 104 ? 0.946 -7.512 -3.989 1.00 90.00 104 PHE A N 1
ATOM 806 C CA . PHE A 1 104 ? 0.504 -6.918 -5.237 1.00 90.00 104 PHE A CA 1
ATOM 807 C C . PHE A 1 104 ? 0.256 -5.435 -5.020 1.00 90.00 104 PHE A C 1
ATOM 809 O O . PHE A 1 104 ? -0.495 -5.067 -4.120 1.00 90.00 104 PHE A O 1
ATOM 816 N N . ILE A 1 105 ? 0.880 -4.593 -5.836 1.00 86.88 105 ILE A N 1
ATOM 817 C CA . ILE A 1 105 ? 0.740 -3.140 -5.772 1.00 86.88 105 ILE A CA 1
ATOM 818 C C . ILE A 1 105 ? 0.189 -2.641 -7.105 1.00 86.88 105 ILE A C 1
ATOM 820 O O . ILE A 1 105 ? 0.875 -2.649 -8.130 1.00 86.88 105 ILE A O 1
ATOM 824 N N . GLY A 1 106 ? -1.072 -2.229 -7.092 1.00 80.12 106 GLY A N 1
ATOM 825 C CA . GLY A 1 106 ? -1.782 -1.718 -8.256 1.00 80.12 106 GLY A CA 1
ATOM 826 C C . GLY A 1 106 ? -2.326 -0.314 -8.029 1.00 80.12 106 GLY A C 1
ATOM 827 O O . GLY A 1 106 ? -2.430 0.156 -6.901 1.00 80.12 106 GLY A O 1
ATOM 828 N N . LEU A 1 107 ? -2.706 0.341 -9.127 1.00 72.12 107 LEU A N 1
ATOM 829 C CA . LEU A 1 107 ? -3.279 1.693 -9.129 1.00 72.12 107 LEU A CA 1
ATOM 830 C C . LEU A 1 107 ? -4.524 1.826 -8.240 1.00 72.12 107 LEU A C 1
ATOM 832 O O . LEU A 1 107 ? -4.643 2.785 -7.486 1.00 72.12 107 LEU A O 1
ATOM 836 N N . ASN A 1 108 ? -5.431 0.852 -8.340 1.00 73.56 108 ASN A N 1
ATOM 837 C CA . ASN A 1 108 ? -6.723 0.878 -7.649 1.00 73.56 108 ASN A CA 1
ATOM 838 C C . ASN A 1 108 ? -6.765 -0.070 -6.451 1.00 73.56 108 ASN A C 1
ATOM 840 O O . ASN A 1 108 ? -7.550 0.121 -5.527 1.00 73.56 108 ASN A O 1
ATOM 844 N N . HIS A 1 109 ? -5.951 -1.124 -6.482 1.00 80.50 109 HIS A N 1
ATOM 845 C CA . HIS A 1 109 ? -5.970 -2.148 -5.457 1.00 80.50 109 HIS A CA 1
ATOM 846 C C . HIS A 1 109 ? -4.568 -2.667 -5.181 1.00 80.50 109 HIS A C 1
ATOM 848 O O . HIS A 1 109 ? -3.781 -2.907 -6.094 1.00 80.50 109 HIS A O 1
ATOM 854 N N . SER A 1 110 ? -4.284 -2.855 -3.898 1.00 87.88 110 SER A N 1
ATOM 855 C CA . SER A 1 110 ? -3.083 -3.529 -3.426 1.00 87.88 110 SER A CA 1
ATOM 856 C C . SER A 1 110 ? -3.481 -4.687 -2.516 1.00 87.88 110 SER A C 1
ATOM 858 O O . SER A 1 110 ? -4.521 -4.623 -1.862 1.00 87.88 110 SER A O 1
ATOM 860 N N . ALA A 1 111 ? -2.677 -5.733 -2.425 1.00 89.44 111 ALA A N 1
ATOM 861 C CA . ALA A 1 111 ? -2.969 -6.882 -1.572 1.00 89.44 111 ALA A CA 1
ATOM 862 C C . ALA A 1 111 ? -1.682 -7.488 -1.019 1.00 89.44 111 ALA A C 1
ATOM 864 O O . ALA A 1 111 ? -0.654 -7.476 -1.691 1.00 89.44 111 ALA A O 1
ATOM 865 N N . CYS A 1 112 ? -1.750 -8.028 0.193 1.00 91.62 112 CYS A N 1
ATOM 866 C CA . CYS A 1 112 ? -0.705 -8.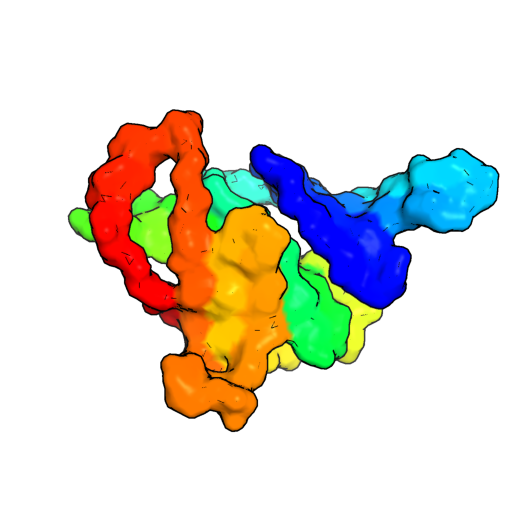852 0.787 1.00 91.62 112 CYS A CA 1
ATOM 867 C C . CYS A 1 112 ? -1.246 -10.282 0.873 1.00 91.62 112 CYS A C 1
ATOM 869 O O . CYS A 1 112 ? -2.295 -10.500 1.476 1.00 91.62 112 CYS A O 1
ATOM 871 N N . LEU A 1 113 ? -0.574 -11.223 0.215 1.00 91.62 113 LEU A N 1
ATOM 872 C CA . LEU A 1 113 ? -1.046 -12.589 0.004 1.00 91.62 113 LEU A CA 1
ATOM 873 C C . LEU A 1 113 ? -0.036 -13.600 0.540 1.00 91.62 113 LEU A C 1
ATOM 875 O O . LEU A 1 113 ? 1.180 -13.412 0.421 1.00 91.62 113 LEU A O 1
ATOM 879 N N . SER A 1 114 ? -0.554 -14.689 1.103 1.00 90.69 114 SER A N 1
ATOM 880 C CA . SER A 1 114 ? 0.244 -15.848 1.491 1.00 90.69 114 SER A CA 1
ATOM 881 C C . SER A 1 114 ? 0.673 -16.612 0.230 1.00 90.69 114 SER A C 1
ATOM 883 O O . SER A 1 114 ? -0.181 -16.979 -0.579 1.00 90.69 114 SER A O 1
ATOM 885 N N . PRO A 1 115 ? 1.973 -16.884 0.024 1.00 88.56 115 PRO A N 1
ATOM 886 C CA . PRO A 1 115 ? 2.439 -17.689 -1.102 1.00 88.56 115 PRO A CA 1
ATOM 887 C C . PRO A 1 115 ? 1.966 -19.145 -1.032 1.00 88.56 115 PRO A C 1
ATOM 889 O O . PRO A 1 115 ? 1.915 -19.812 -2.059 1.00 88.56 115 PRO A O 1
ATOM 892 N N . ASN A 1 116 ? 1.593 -19.636 0.155 1.00 88.31 116 ASN A N 1
ATOM 893 C CA . ASN A 1 116 ? 1.085 -21.000 0.324 1.00 88.31 116 ASN A CA 1
ATOM 894 C C . ASN A 1 116 ? -0.259 -21.205 -0.387 1.00 88.31 116 ASN A C 1
ATOM 896 O O . ASN A 1 116 ? -0.545 -22.309 -0.839 1.00 88.31 116 ASN A O 1
ATOM 900 N N . ASP A 1 117 ? -1.040 -20.135 -0.542 1.00 89.81 117 ASP A N 1
ATOM 901 C CA . ASP A 1 117 ? -2.334 -20.179 -1.226 1.00 89.81 117 ASP A CA 1
ATOM 902 C C . ASP A 1 117 ? -2.169 -20.125 -2.758 1.00 89.81 117 ASP A C 1
ATOM 904 O O . ASP A 1 117 ? -3.104 -20.410 -3.505 1.00 89.81 117 ASP A O 1
ATOM 908 N N . PHE A 1 118 ? -0.972 -19.768 -3.250 1.00 87.94 118 PHE A N 1
ATOM 909 C CA . PHE A 1 118 ? -0.705 -19.521 -4.667 1.00 87.94 118 PHE A CA 1
ATOM 910 C C . PHE A 1 118 ? 0.714 -19.956 -5.064 1.00 87.94 118 PHE A C 1
ATOM 912 O O . PHE A 1 118 ? 1.674 -19.191 -4.956 1.00 87.94 118 PHE A O 1
ATOM 919 N N . SER A 1 119 ? 0.842 -21.151 -5.643 1.00 83.94 119 SER A N 1
ATOM 920 C CA . SER A 1 119 ? 2.130 -21.776 -6.003 1.00 83.94 119 SER A CA 1
ATOM 921 C C . SER A 1 119 ? 3.030 -20.964 -6.954 1.00 83.94 119 SER A C 1
ATOM 923 O O . SER A 1 119 ? 4.238 -21.191 -7.009 1.00 83.94 119 SER A O 1
ATOM 925 N N . GLY A 1 120 ? 2.475 -20.001 -7.699 1.00 87.62 120 GLY A N 1
ATOM 926 C CA . GLY A 1 120 ? 3.236 -19.098 -8.571 1.00 87.62 120 GLY A CA 1
ATOM 927 C C . GLY A 1 120 ? 3.870 -17.894 -7.859 1.00 87.62 120 GLY A C 1
ATOM 928 O O . GLY A 1 120 ? 4.699 -17.193 -8.450 1.00 87.62 120 GLY A O 1
ATOM 929 N N . LEU A 1 121 ? 3.488 -17.626 -6.607 1.00 90.06 121 LEU A N 1
ATOM 930 C CA . LEU A 1 121 ? 3.985 -16.487 -5.843 1.00 90.06 121 LEU A CA 1
ATOM 931 C C . LEU A 1 121 ? 5.242 -16.853 -5.070 1.00 90.06 121 LEU A C 1
ATOM 933 O O . LEU A 1 121 ? 5.378 -17.939 -4.515 1.00 90.06 121 LEU A O 1
ATOM 937 N N . LYS A 1 122 ? 6.178 -15.907 -5.011 1.00 90.94 122 LYS A N 1
ATOM 938 C CA . LYS A 1 122 ? 7.388 -16.043 -4.205 1.00 90.94 122 LYS A CA 1
ATOM 939 C C . LYS A 1 122 ? 7.290 -15.134 -2.976 1.00 90.94 122 LYS A C 1
ATOM 941 O O . LYS A 1 122 ? 6.973 -13.956 -3.154 1.00 90.94 122 LYS A O 1
ATOM 946 N N . PRO A 1 123 ? 7.606 -15.631 -1.766 1.00 92.31 123 PRO A N 1
ATOM 947 C CA . PRO A 1 123 ? 7.682 -14.796 -0.570 1.00 92.31 123 PRO A CA 1
ATOM 948 C C . PRO A 1 123 ? 8.718 -13.678 -0.740 1.00 92.31 123 PRO A C 1
ATOM 950 O O . PRO A 1 123 ? 9.708 -13.825 -1.470 1.00 92.31 123 PRO A O 1
ATOM 953 N N . GLY A 1 124 ? 8.485 -12.545 -0.081 1.00 90.25 124 GLY A N 1
ATOM 954 C CA . GLY A 1 124 ? 9.393 -11.399 -0.080 1.00 90.25 124 GLY A CA 1
ATOM 955 C C . GLY A 1 124 ? 9.467 -10.682 -1.431 1.00 90.25 124 GLY A C 1
ATOM 956 O O . GLY A 1 124 ? 10.473 -10.030 -1.741 1.00 90.25 124 GLY A O 1
ATOM 957 N N . ARG A 1 125 ? 8.434 -10.836 -2.270 1.00 90.06 125 ARG A N 1
ATOM 958 C CA . ARG A 1 125 ? 8.332 -10.195 -3.585 1.00 90.06 125 ARG A CA 1
ATOM 959 C C . ARG A 1 125 ? 7.172 -9.221 -3.650 1.00 90.06 125 ARG A C 1
ATOM 961 O O . ARG A 1 125 ? 6.081 -9.494 -3.157 1.00 90.06 125 ARG A O 1
ATOM 968 N N . ILE A 1 126 ? 7.416 -8.120 -4.350 1.00 88.31 126 ILE A N 1
ATOM 969 C CA . ILE A 1 126 ? 6.388 -7.168 -4.752 1.00 88.31 126 ILE A CA 1
ATOM 970 C C . ILE A 1 126 ? 6.160 -7.313 -6.248 1.00 88.31 126 ILE A C 1
ATOM 972 O O . ILE A 1 126 ? 7.058 -7.047 -7.044 1.00 88.31 126 ILE A O 1
ATOM 976 N N . TYR A 1 127 ? 4.952 -7.702 -6.620 1.00 87.25 127 TYR A N 1
ATOM 977 C CA . TYR A 1 127 ? 4.429 -7.679 -7.975 1.00 87.25 127 TYR A CA 1
ATOM 978 C C . TYR A 1 127 ? 3.656 -6.379 -8.140 1.00 87.25 127 TYR A C 1
ATOM 980 O O . TYR A 1 127 ? 2.810 -6.054 -7.315 1.00 87.25 127 TYR A O 1
ATOM 988 N N . PHE A 1 128 ? 3.945 -5.592 -9.166 1.00 82.19 128 PHE A N 1
ATOM 989 C CA . PHE A 1 128 ? 3.320 -4.283 -9.281 1.00 82.19 128 PHE A CA 1
ATOM 990 C C . PHE A 1 128 ? 3.065 -3.910 -10.731 1.00 82.19 128 PHE A C 1
ATOM 992 O O . PHE A 1 128 ? 3.841 -4.250 -11.624 1.00 82.19 128 PHE A O 1
ATOM 999 N N . SER A 1 129 ? 1.959 -3.207 -10.947 1.00 74.19 129 SER A N 1
ATOM 1000 C CA . SER A 1 129 ? 1.648 -2.567 -12.220 1.00 74.19 129 SER A CA 1
ATOM 1001 C C . SER A 1 129 ? 2.091 -1.115 -12.144 1.00 74.19 129 SER A C 1
ATOM 1003 O O . SER A 1 129 ? 1.753 -0.417 -11.185 1.00 74.19 129 SER A O 1
ATOM 1005 N N . VAL A 1 130 ? 2.819 -0.642 -13.149 1.00 62.22 130 VAL A N 1
ATOM 1006 C CA . VAL A 1 130 ? 3.250 0.757 -13.200 1.00 62.22 130 VAL A CA 1
ATOM 1007 C C . VAL A 1 130 ? 2.015 1.640 -13.400 1.00 62.22 130 VAL A C 1
ATOM 1009 O O . VAL A 1 130 ? 1.289 1.433 -14.375 1.00 62.22 130 VAL A O 1
ATOM 1012 N N . PRO A 1 131 ? 1.755 2.638 -12.539 1.00 55.88 131 PRO A N 1
ATOM 1013 C CA . PRO A 1 131 ? 0.806 3.678 -12.880 1.00 55.88 131 PRO A CA 1
ATOM 1014 C C . PRO A 1 131 ? 1.271 4.374 -14.150 1.00 55.88 131 PRO A C 1
ATOM 1016 O O . PRO A 1 131 ? 2.395 4.875 -14.205 1.00 55.88 131 PRO A O 1
ATOM 1019 N N . TRP A 1 132 ? 0.417 4.451 -15.163 1.00 48.06 132 TRP A N 1
ATOM 1020 C CA . TRP A 1 132 ? 0.645 5.344 -16.294 1.00 48.06 132 TRP A CA 1
ATOM 1021 C C . TRP A 1 132 ? 0.388 6.786 -15.824 1.00 48.06 132 TRP A C 1
ATOM 1023 O O . TRP A 1 132 ? -0.638 7.385 -16.120 1.00 48.06 132 TRP A O 1
ATOM 1033 N N . MET A 1 133 ? 1.288 7.332 -15.000 1.00 48.41 133 MET A N 1
ATOM 1034 C CA . MET A 1 133 ? 1.210 8.723 -14.555 1.00 48.41 133 MET A CA 1
ATOM 1035 C C . MET A 1 133 ? 1.843 9.629 -15.611 1.00 48.41 133 MET A C 1
ATOM 1037 O O . MET A 1 133 ? 3.050 9.605 -15.856 1.00 48.41 133 MET A O 1
ATOM 1041 N N . THR A 1 134 ? 0.996 10.429 -16.251 1.00 43.75 134 THR A N 1
ATOM 1042 C CA . THR A 1 134 ? 1.326 11.387 -17.313 1.00 43.75 134 THR A CA 1
ATOM 1043 C C . THR A 1 134 ? 2.286 12.492 -16.871 1.00 43.75 134 THR A C 1
ATOM 1045 O O . THR A 1 134 ? 3.039 12.979 -17.705 1.00 43.75 134 THR A O 1
ATOM 1048 N N . GLU A 1 135 ? 2.356 12.846 -15.587 1.00 44.12 135 GLU A N 1
ATOM 1049 C CA . GLU A 1 135 ? 3.334 13.837 -15.097 1.00 44.12 135 GLU A CA 1
ATOM 1050 C C . GLU A 1 135 ? 4.769 13.288 -15.026 1.00 44.12 135 GLU A C 1
ATOM 1052 O O . GLU A 1 135 ? 5.732 14.046 -15.053 1.00 44.12 135 GLU A O 1
ATOM 1057 N N . THR A 1 136 ? 4.941 11.962 -15.020 1.00 49.19 136 THR A N 1
ATOM 1058 C CA . THR A 1 136 ? 6.255 11.290 -15.036 1.00 49.19 136 THR A CA 1
ATOM 1059 C C . THR A 1 136 ? 6.503 10.545 -16.356 1.00 49.19 136 THR A C 1
ATOM 1061 O O . THR A 1 136 ? 7.450 9.759 -16.464 1.00 49.19 136 THR A O 1
ATOM 1064 N N . LYS A 1 137 ? 5.665 10.793 -17.381 1.00 43.00 137 LYS A N 1
ATOM 1065 C CA . LYS A 1 137 ? 5.608 10.042 -18.653 1.00 43.00 137 LYS A CA 1
ATOM 1066 C C . LYS A 1 137 ? 6.974 9.877 -19.308 1.00 43.00 137 LYS A C 1
ATOM 1068 O O . LYS A 1 137 ? 7.304 8.783 -19.744 1.00 43.00 137 LYS A O 1
ATOM 1073 N N . ASN A 1 138 ? 7.791 10.929 -19.334 1.00 47.78 138 ASN A N 1
ATOM 1074 C CA . ASN A 1 138 ? 9.094 10.890 -20.006 1.00 47.78 138 ASN A CA 1
ATOM 1075 C C . ASN A 1 138 ? 10.084 9.924 -19.335 1.00 47.78 138 ASN A C 1
ATOM 1077 O O . ASN A 1 138 ? 10.898 9.305 -20.017 1.00 47.78 138 ASN A O 1
ATOM 1081 N N . PHE A 1 139 ? 9.989 9.750 -18.014 1.00 51.03 139 PHE A N 1
ATOM 1082 C CA . PHE A 1 139 ? 10.810 8.793 -17.272 1.00 51.03 139 PHE A CA 1
ATOM 1083 C C . PHE A 1 139 ? 10.221 7.379 -17.322 1.00 51.03 139 PHE A C 1
ATOM 1085 O O . PHE A 1 139 ? 10.953 6.416 -17.541 1.00 51.03 139 PHE A O 1
ATOM 1092 N N . LEU A 1 140 ? 8.899 7.242 -17.183 1.00 48.94 140 LEU A N 1
ATOM 1093 C CA . LEU A 1 140 ? 8.220 5.941 -17.158 1.00 48.94 140 LEU A CA 1
ATOM 1094 C C . LEU A 1 140 ? 8.070 5.294 -18.548 1.00 48.94 140 LEU A C 1
ATOM 1096 O O . LEU A 1 140 ? 7.965 4.077 -18.638 1.00 48.94 140 LEU A O 1
ATOM 1100 N N . LEU A 1 141 ? 8.110 6.050 -19.649 1.00 48.59 141 LEU A N 1
ATOM 1101 C CA . LEU A 1 141 ? 8.083 5.482 -21.006 1.00 48.59 141 LEU A CA 1
ATOM 1102 C C . LEU A 1 141 ? 9.382 4.754 -21.379 1.00 48.59 141 LEU A C 1
ATOM 1104 O O . LEU A 1 141 ? 9.348 3.869 -22.221 1.00 48.59 141 LEU A O 1
ATOM 1108 N N . ARG A 1 142 ? 10.512 5.060 -20.726 1.00 50.72 142 ARG A N 1
ATOM 1109 C CA . ARG A 1 142 ? 11.791 4.341 -20.918 1.00 50.72 142 ARG A CA 1
ATOM 1110 C C . ARG A 1 142 ? 11.851 2.997 -20.175 1.00 50.72 142 ARG A C 1
ATOM 1112 O O . ARG A 1 142 ? 12.817 2.248 -20.299 1.00 50.72 142 ARG A O 1
ATOM 1119 N N . CYS A 1 143 ? 10.822 2.693 -19.394 1.00 50.88 143 CYS A N 1
ATOM 1120 C CA . CYS A 1 143 ? 10.704 1.539 -18.513 1.00 50.88 143 CYS A CA 1
ATOM 1121 C C . CYS A 1 143 ? 9.853 0.430 -19.160 1.00 50.88 143 CYS A C 1
ATOM 1123 O O . CYS A 1 143 ? 8.785 0.098 -18.656 1.00 50.88 143 CYS A O 1
ATOM 1125 N N . HIS A 1 144 ? 10.287 -0.151 -20.281 1.00 45.25 144 HIS A N 1
ATOM 1126 C CA . HIS A 1 144 ? 9.418 -1.053 -21.054 1.00 45.25 144 HIS A CA 1
ATOM 1127 C C . HIS A 1 144 ? 9.087 -2.400 -20.391 1.00 45.25 144 HIS A C 1
ATOM 1129 O O . HIS A 1 144 ? 8.169 -3.054 -20.864 1.00 45.25 144 HIS A O 1
ATOM 1135 N N . ASN A 1 145 ? 9.774 -2.830 -19.323 1.00 48.06 145 ASN A N 1
ATOM 1136 C CA . ASN A 1 145 ? 9.528 -4.135 -18.693 1.00 48.06 145 ASN A CA 1
ATOM 1137 C C . ASN A 1 145 ? 9.980 -4.170 -17.222 1.00 48.06 145 ASN A C 1
ATOM 1139 O O . ASN A 1 145 ? 11.148 -4.438 -16.940 1.00 48.06 145 ASN A O 1
ATOM 1143 N N . TRP A 1 146 ? 9.063 -3.950 -16.278 1.00 50.66 146 TRP A N 1
ATOM 1144 C CA . TRP A 1 146 ? 9.322 -4.215 -14.858 1.00 50.66 146 TRP A CA 1
ATOM 1145 C C . TRP A 1 146 ? 8.812 -5.604 -14.474 1.00 50.66 146 TRP A C 1
ATOM 1147 O O . TRP A 1 146 ? 7.712 -6.002 -14.848 1.00 50.66 146 TRP A O 1
ATOM 1157 N N . LYS A 1 147 ? 9.627 -6.347 -13.721 1.00 54.88 147 LYS A N 1
ATOM 1158 C CA . LYS A 1 147 ? 9.261 -7.612 -13.068 1.00 54.88 147 LYS A CA 1
ATOM 1159 C C . LYS A 1 147 ? 9.299 -7.403 -11.553 1.00 54.88 147 LYS A C 1
ATOM 1161 O O . LYS A 1 147 ? 9.872 -6.421 -11.086 1.00 54.88 147 LYS A O 1
ATOM 1166 N N . GLY A 1 148 ? 8.690 -8.310 -10.790 1.00 51.38 148 GLY A N 1
ATOM 1167 C CA . GLY A 1 148 ? 8.569 -8.147 -9.341 1.00 51.38 148 GLY A CA 1
ATOM 1168 C C . GLY A 1 148 ? 9.909 -7.919 -8.623 1.00 51.38 148 GLY A C 1
ATOM 1169 O O . GLY A 1 148 ? 10.908 -8.581 -8.921 1.00 51.38 148 GLY A O 1
ATOM 1170 N N . VAL A 1 149 ? 9.929 -6.985 -7.669 1.00 62.25 149 VAL A N 1
ATOM 1171 C CA . VAL A 1 149 ? 11.137 -6.564 -6.934 1.00 62.25 149 VAL A CA 1
ATOM 1172 C C . VAL A 1 149 ? 11.270 -7.374 -5.643 1.00 62.25 149 VAL A C 1
ATOM 1174 O O . VAL A 1 149 ? 10.272 -7.785 -5.049 1.00 62.25 149 VAL A O 1
ATOM 1177 N N . LYS A 1 150 ? 12.509 -7.654 -5.222 1.00 72.44 150 LYS A N 1
ATOM 1178 C CA . LYS A 1 150 ? 12.798 -8.280 -3.924 1.00 72.44 150 LYS A CA 1
ATOM 1179 C C . LYS A 1 150 ? 12.798 -7.208 -2.835 1.00 72.44 150 LYS A C 1
ATOM 1181 O O . LYS A 1 150 ? 13.435 -6.174 -3.012 1.00 72.44 150 LYS A O 1
ATOM 1186 N N . LEU A 1 151 ? 12.133 -7.479 -1.719 1.00 64.62 151 LEU A N 1
ATOM 1187 C CA . LEU A 1 151 ? 12.270 -6.669 -0.512 1.00 64.62 151 LEU A CA 1
ATOM 1188 C C . LEU A 1 151 ? 13.699 -6.799 0.048 1.00 64.62 151 LEU A C 1
ATOM 1190 O O . LEU A 1 151 ? 14.247 -7.904 0.096 1.00 64.62 151 LEU A O 1
ATOM 1194 N N . THR A 1 152 ? 14.299 -5.671 0.425 1.00 56.62 152 THR A N 1
ATOM 1195 C CA . THR A 1 152 ? 15.611 -5.586 1.092 1.00 56.62 152 THR A CA 1
ATOM 1196 C C . THR A 1 152 ? 15.453 -4.968 2.458 1.00 56.62 152 THR A C 1
ATOM 1198 O O . THR A 1 152 ? 14.763 -3.923 2.500 1.00 56.62 152 THR A O 1
#

InterPro domains:
  IPR005174 KIB1-4, beta-propeller [PF03478] (8-129)

Radius of gyration: 16.04 Å; chains: 1; bounding box: 46×37×38 Å

Foldseek 3Di:
DWAWDDAPNWIWIADPQGFIKIWDQPDPVGIDIDTQDRDGDPFAWPDWYWEAAPQGFIKIWTWTAQPPDPDRLVRTDIDIDTRHPVGDDDPVVVVVVQQQWEWEAEPHDIYTHHCVVPVVDDGQKYAYDDPCDPVCNVSVVSVPDHGIDGHD

pLDDT: mean 76.03, std 13.92, range [43.0, 93.75]

Sequence (152 aa):
MLIARTTNGRLYTVTLQGVVEKWDLGGLNGPTKEVILDKRHNAPILTRHLVSTPWGDLLQASAVLQIGCRRLAESVRFQICSIDSTFKMEPQETARAVLQHAMFIGLNHSACLSPNDFSGLKPGRIYFSVPWMTETKNFLLRCHNWKGVKLT

Secondary structure (DSSP, 8-state):
--EEEEETTEEEEE-TT-EEEEEE---TTS-EEEEEEE----S-EEEEEEEE-TTS-EEEEEEEE-TT-SSGGGSEEEEEEE--SSSSS-HHHHHHHHHHSEEEE-SS-EEEE-GGG-TT--TTEEEEPPP--GGGHHHHTT-----PEEP-